Protein AF-A0A959UMX2-F1 (afdb_monomer)

Secondary structure (DSSP, 8-state):
--SSSHHHHHHHHTTS-----HHHHHHHHHHHHHHHHHHHTS-TTS-HHHHHHHHHHHHHHHHHH-HHHHHHHHHSS---S-HHHHHHHHHHHHHHHH-HHHHHHHHHHHHHHHHHHTT-

pLDDT: mean 84.11, std 17.06, range [47.19, 98.0]

Sequence (120 aa):
MCTRSVMVFMLLLAILGTKAQEPQDRGMLALRSDICRCMEALDPEASDAVYERGFRTCLGEGVLRHPGEVRTLLKDSPEVGTSGYRLGISIGTLMRSSCPAYQRALARIRTSLERSEGAD

Nearest PDB structures (foldseek):
  7vw1-assembly1_B  TM=4.987E-01  e=1.267E+00  Escherichia coli
  2hxi-assembly1_B  TM=5.051E-01  e=1.416E+00  Streptomyces coelicolor A3(2)

Solvent-accessible surface area (backbone atoms only — not comparable to full-atom values): 7014 Å² total; per-residue (Å²): 144,89,73,75,74,65,61,59,60,60,59,59,61,66,71,76,65,79,74,82,63,61,70,62,58,52,46,46,50,48,41,51,50,53,28,35,54,44,43,62,69,55,62,89,82,51,54,66,73,57,39,50,50,49,53,52,45,32,53,51,53,31,48,69,74,31,59,67,47,49,52,48,48,52,69,76,37,73,96,54,86,52,72,68,57,32,42,52,51,44,51,53,52,57,39,60,80,75,24,72,43,45,48,53,51,53,51,53,53,50,57,50,49,57,57,61,68,70,71,117

Radius of gyration: 22.13 Å; Cα contacts (8 Å, |Δi|>4): 63; chains: 1; bounding box: 44×33×75 Å

Foldseek 3Di:
DPDPVVVVVVVVVVVPPPPPPPPLVVLLVVLLVQLLVQLVPQDPPDDLVSLVVSNVCSNVVSCVVRVVNLVVQQVPFPPDDDSVVSSCVSVLVSNVVPHPSNVVSVVSNVVVVVVVVVPD

Mean predicted aligned error: 9.88 Å

Structure (mmCIF, N/CA/C/O backbone):
data_AF-A0A959UMX2-F1
#
_entry.id   AF-A0A959UMX2-F1
#
loop_
_atom_site.group_PDB
_atom_site.id
_atom_site.type_symbol
_atom_site.label_atom_id
_atom_site.label_alt_id
_atom_site.label_comp_id
_atom_site.label_asym_id
_atom_site.label_entity_id
_atom_site.label_seq_id
_atom_site.pdbx_PDB_ins_code
_atom_site.Cartn_x
_atom_site.Cartn_y
_atom_site.Cartn_z
_atom_site.occupancy
_atom_site.B_iso_or_equiv
_atom_site.auth_seq_id
_atom_site.auth_comp_id
_atom_site.auth_asym_id
_atom_site.auth_atom_id
_atom_site.pdbx_PDB_model_num
ATOM 1 N N . MET A 1 1 ? -22.792 -16.035 59.793 1.00 49.62 1 MET A N 1
ATOM 2 C CA . MET A 1 1 ? -23.342 -16.367 58.459 1.00 49.62 1 MET A CA 1
ATOM 3 C C . MET A 1 1 ? -23.375 -15.095 57.612 1.00 49.62 1 MET A C 1
ATOM 5 O O . MET A 1 1 ? -24.383 -14.416 57.633 1.00 49.62 1 MET A O 1
ATOM 9 N N . CYS A 1 2 ? -22.278 -14.693 56.956 1.00 51.97 2 CYS A N 1
ATOM 10 C CA . CYS A 1 2 ? -22.274 -13.449 56.157 1.00 51.97 2 CYS A CA 1
ATOM 11 C C . CYS A 1 2 ? -21.158 -13.413 55.095 1.00 51.97 2 CYS A C 1
ATOM 13 O O . CYS A 1 2 ? -20.457 -12.425 54.941 1.00 51.97 2 CYS A O 1
ATOM 15 N N . THR A 1 3 ? -20.940 -14.517 54.381 1.00 48.72 3 THR A N 1
ATOM 16 C CA . THR A 1 3 ? -19.909 -14.585 53.320 1.00 48.72 3 THR A CA 1
ATOM 17 C C . THR A 1 3 ? -20.416 -15.183 52.010 1.00 48.72 3 THR A C 1
ATOM 19 O O . THR A 1 3 ? -19.702 -15.168 51.016 1.00 48.72 3 THR A O 1
ATOM 22 N N . ARG A 1 4 ? -21.669 -15.660 51.958 1.00 50.38 4 ARG A N 1
ATOM 23 C CA . ARG A 1 4 ? -22.231 -16.295 50.753 1.00 50.38 4 ARG A CA 1
ATOM 24 C C . ARG A 1 4 ? -22.875 -15.321 49.756 1.00 50.38 4 ARG A C 1
ATOM 26 O O . ARG A 1 4 ? -22.900 -15.637 48.574 1.00 50.38 4 ARG A O 1
ATOM 33 N N . SER A 1 5 ? -23.325 -14.134 50.179 1.00 47.19 5 SER A N 1
ATOM 34 C CA . SER A 1 5 ? -24.008 -13.189 49.270 1.00 47.19 5 SER A CA 1
ATOM 35 C C . SER A 1 5 ? -23.078 -12.373 48.369 1.00 47.19 5 SER A C 1
ATOM 37 O O . SER A 1 5 ? -23.510 -11.933 47.309 1.00 47.19 5 SER A O 1
ATOM 39 N N . VAL A 1 6 ? -21.805 -12.186 48.733 1.00 53.75 6 VAL A N 1
ATOM 40 C CA . VAL A 1 6 ? -20.883 -11.337 47.948 1.00 53.75 6 VAL A CA 1
ATOM 41 C C . VAL A 1 6 ? -20.377 -12.054 46.687 1.00 53.75 6 VAL A C 1
ATOM 43 O O . VAL A 1 6 ? -20.127 -11.422 45.664 1.00 53.75 6 VAL A O 1
ATOM 46 N N . MET A 1 7 ? -20.297 -13.388 46.712 1.00 52.34 7 MET A N 1
ATOM 47 C CA . MET A 1 7 ? -19.727 -14.171 45.609 1.00 52.34 7 MET A CA 1
ATOM 48 C C . MET A 1 7 ? -20.656 -14.266 44.384 1.00 52.34 7 MET A C 1
ATOM 50 O O . MET A 1 7 ? -20.179 -14.408 43.262 1.00 52.34 7 MET A O 1
ATOM 54 N N . VAL A 1 8 ? -21.973 -14.122 44.573 1.00 53.16 8 VAL A N 1
ATOM 55 C CA . VAL A 1 8 ? -22.957 -14.178 43.474 1.00 53.16 8 VAL A CA 1
ATOM 56 C C . VAL A 1 8 ? -22.955 -12.888 42.645 1.00 53.16 8 VAL A C 1
ATOM 58 O O . VAL A 1 8 ? -23.109 -12.937 41.428 1.00 53.16 8 VAL A O 1
ATOM 61 N N . PHE A 1 9 ? -22.704 -11.734 43.272 1.00 51.56 9 PHE A N 1
ATOM 62 C CA . PHE A 1 9 ? -22.686 -10.445 42.571 1.00 51.56 9 PHE A CA 1
ATOM 63 C C . PHE A 1 9 ? -21.448 -10.272 41.671 1.00 51.56 9 PHE A C 1
ATOM 65 O O . PHE A 1 9 ? -21.539 -9.679 40.599 1.00 51.56 9 PHE A O 1
ATOM 72 N N . MET A 1 10 ? -20.308 -10.854 42.061 1.00 52.78 10 MET A N 1
ATOM 73 C CA . MET A 1 10 ? -19.081 -10.872 41.248 1.00 52.78 10 MET A CA 1
ATOM 74 C C . MET A 1 10 ? -19.198 -11.767 40.004 1.00 52.78 10 MET A C 1
ATOM 76 O O . MET A 1 10 ? -18.606 -11.454 38.974 1.00 52.78 10 MET A O 1
ATOM 80 N N . LEU A 1 11 ? -19.994 -12.842 40.053 1.00 52.09 11 LEU A N 1
ATOM 81 C CA . LEU A 1 11 ? -20.192 -13.721 38.893 1.00 52.09 11 LEU A CA 1
ATOM 82 C C . LEU A 1 11 ? -21.104 -13.099 37.820 1.00 52.09 11 LEU A C 1
ATOM 84 O O . LEU A 1 11 ? -20.926 -13.368 36.636 1.00 52.09 11 LEU A O 1
ATOM 88 N N . LEU A 1 12 ? -22.045 -12.234 38.212 1.00 50.91 12 LEU A N 1
ATOM 89 C CA . LEU A 1 12 ? -22.954 -11.550 37.282 1.00 50.91 12 LEU A CA 1
ATOM 90 C C . LEU A 1 12 ? -22.273 -10.417 36.493 1.00 50.91 12 LEU A C 1
ATOM 92 O O . LEU A 1 12 ? -22.635 -10.173 35.344 1.00 50.91 12 LEU A O 1
ATOM 96 N N . LEU A 1 13 ? -21.249 -9.768 37.057 1.00 52.81 13 LEU A N 1
ATOM 97 C CA . LEU A 1 13 ? -20.483 -8.710 36.377 1.00 52.81 13 LEU A CA 1
ATOM 98 C C . LEU A 1 13 ? -19.537 -9.238 35.285 1.00 52.81 13 LEU A C 1
ATOM 100 O O . LEU A 1 13 ? -19.187 -8.489 34.376 1.00 52.81 13 LEU A O 1
ATOM 104 N N . ALA A 1 14 ? -19.166 -10.522 35.321 1.00 52.75 14 ALA A N 1
ATOM 105 C CA . ALA A 1 14 ? -18.305 -11.133 34.306 1.00 52.75 14 ALA A CA 1
ATOM 106 C C . ALA A 1 14 ? -19.036 -11.442 32.982 1.00 52.75 14 ALA A C 1
ATOM 108 O O . ALA A 1 14 ? -18.392 -11.581 31.946 1.00 52.75 14 ALA A O 1
ATOM 109 N N . ILE A 1 15 ? -20.372 -11.528 32.990 1.00 55.28 15 ILE A N 1
ATOM 110 C CA . ILE A 1 15 ? -21.161 -11.962 31.821 1.00 55.28 15 ILE A CA 1
ATOM 111 C C . ILE A 1 15 ? -21.558 -10.775 30.918 1.00 55.28 15 ILE A C 1
ATOM 113 O O . ILE A 1 15 ? -21.841 -10.953 29.739 1.00 55.28 15 ILE A O 1
ATOM 117 N N . LEU A 1 16 ? -21.521 -9.540 31.430 1.00 54.12 16 LEU A N 1
ATOM 118 C CA . LEU A 1 16 ? -21.905 -8.324 30.689 1.00 54.12 16 LEU A CA 1
ATOM 119 C C . LEU A 1 16 ? -20.734 -7.633 29.957 1.00 54.12 16 LEU A C 1
ATOM 121 O O . LEU A 1 16 ? -20.932 -6.598 29.321 1.00 54.12 16 LEU A O 1
ATOM 125 N N . GLY A 1 17 ? -19.518 -8.183 30.045 1.00 50.34 17 GLY A N 1
ATOM 126 C CA . GLY A 1 17 ? -18.294 -7.560 29.524 1.00 50.34 17 GLY A CA 1
ATOM 127 C C . GLY A 1 17 ? -17.944 -7.862 28.063 1.00 50.34 17 GLY A C 1
ATOM 128 O O . GLY A 1 17 ? -17.099 -7.173 27.495 1.00 50.34 17 GLY A O 1
ATOM 129 N N . THR A 1 18 ? -18.570 -8.846 27.415 1.00 50.41 18 THR A N 1
ATOM 130 C CA . THR A 1 18 ? -18.265 -9.215 26.022 1.00 50.41 18 THR A CA 1
ATOM 131 C C . THR A 1 18 ? -18.966 -8.273 25.043 1.00 50.41 18 THR A C 1
ATOM 133 O O . THR A 1 1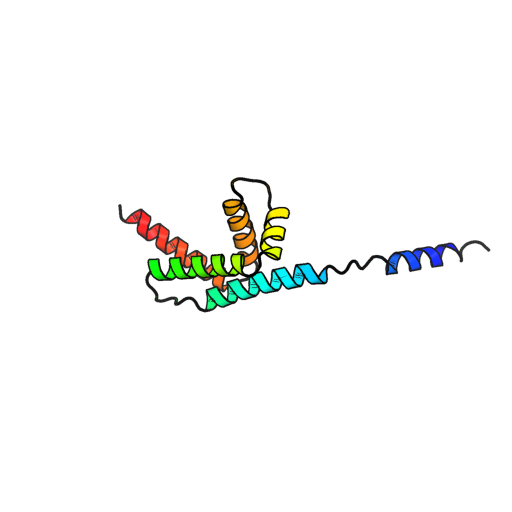8 ? -19.954 -8.605 24.392 1.00 50.41 18 THR A O 1
ATOM 136 N N . LYS A 1 19 ? -18.452 -7.047 24.925 1.00 49.03 19 LYS A N 1
ATOM 137 C CA . LYS A 1 19 ? -18.764 -6.183 23.783 1.00 49.03 19 LYS A CA 1
ATOM 138 C C . LYS A 1 19 ? -18.178 -6.840 22.534 1.00 49.03 19 LYS A C 1
ATOM 140 O O . LYS A 1 19 ? -16.965 -6.907 22.378 1.00 49.03 19 LYS A O 1
ATOM 145 N N . ALA A 1 20 ? -19.045 -7.352 21.667 1.00 51.38 20 ALA A N 1
ATOM 146 C CA . ALA A 1 20 ? -18.682 -7.920 20.376 1.00 51.38 20 ALA A CA 1
ATOM 147 C C . ALA A 1 20 ? -17.904 -6.895 19.519 1.00 51.38 20 ALA A C 1
ATOM 149 O O . ALA A 1 20 ? -18.501 -6.015 18.904 1.00 51.38 20 ALA A O 1
ATOM 150 N N . GLN A 1 21 ? -16.572 -7.005 19.483 1.00 57.91 21 GLN A N 1
ATOM 151 C CA . GLN A 1 21 ? -15.680 -6.257 18.576 1.00 57.91 21 GLN A CA 1
ATOM 152 C C . GLN A 1 21 ? -15.638 -6.854 17.152 1.00 57.91 21 GLN A C 1
ATOM 154 O O . GLN A 1 21 ? -14.981 -6.319 16.263 1.00 57.91 21 GLN A O 1
ATOM 159 N N . GLU A 1 22 ? -16.385 -7.933 16.898 1.00 58.53 22 GLU A N 1
ATOM 160 C CA . GLU A 1 22 ? -16.334 -8.703 15.648 1.00 58.53 22 GLU A CA 1
ATOM 161 C C . GLU A 1 22 ? -16.567 -7.934 14.331 1.00 58.53 22 GLU A C 1
ATOM 163 O O . GLU A 1 22 ? -15.921 -8.294 13.344 1.00 58.53 22 GLU A O 1
ATOM 168 N N . PRO A 1 23 ? -17.449 -6.916 14.229 1.00 62.56 23 PRO A N 1
ATOM 169 C CA . PRO A 1 23 ? -17.719 -6.296 12.929 1.00 62.56 23 PRO A CA 1
ATOM 170 C C . PRO A 1 23 ? -16.529 -5.493 12.388 1.00 62.56 23 PRO A C 1
ATOM 172 O O . PRO A 1 23 ? -16.255 -5.522 11.189 1.00 62.56 23 PRO A O 1
ATOM 175 N N . GLN A 1 24 ? -15.812 -4.789 13.269 1.00 67.44 24 GLN A N 1
ATOM 176 C CA . GLN A 1 24 ? -14.727 -3.878 12.896 1.00 67.44 24 GLN A CA 1
ATOM 177 C C . GLN A 1 24 ? -13.473 -4.645 12.462 1.00 67.44 24 GLN A C 1
ATOM 179 O O . GLN A 1 24 ? -12.867 -4.312 11.442 1.00 67.44 24 GLN A O 1
ATOM 184 N N . ASP A 1 25 ? -13.134 -5.717 13.180 1.00 75.75 25 ASP A N 1
ATOM 185 C CA . ASP A 1 25 ? -11.974 -6.553 12.860 1.00 75.75 25 ASP A CA 1
ATOM 186 C C . ASP A 1 25 ? -12.162 -7.312 11.541 1.00 75.75 25 ASP A C 1
ATOM 188 O O . ASP A 1 25 ?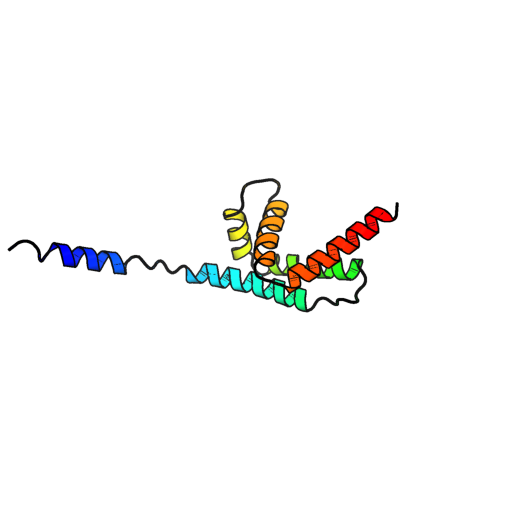 -11.228 -7.424 10.742 1.00 75.75 25 ASP A O 1
ATOM 192 N N . ARG A 1 26 ? -13.387 -7.782 11.259 1.00 81.19 26 ARG A N 1
ATOM 193 C CA . ARG A 1 26 ? -13.714 -8.429 9.978 1.00 81.19 26 ARG A CA 1
ATOM 194 C C . ARG A 1 26 ? -13.644 -7.455 8.803 1.00 81.19 26 ARG A C 1
ATOM 196 O O . ARG A 1 26 ? -13.110 -7.823 7.758 1.00 81.19 26 ARG A O 1
ATOM 203 N N . GLY A 1 27 ? -14.136 -6.226 8.971 1.00 84.38 27 GLY A N 1
ATOM 204 C CA . GLY A 1 27 ? -14.030 -5.181 7.949 1.00 84.38 27 GLY A CA 1
ATOM 205 C C . GLY A 1 27 ? -12.573 -4.850 7.625 1.00 84.38 27 GLY A C 1
ATOM 206 O O . GLY A 1 27 ? -12.151 -4.903 6.470 1.00 84.38 27 GLY A O 1
ATOM 207 N N . MET A 1 28 ? -11.755 -4.622 8.658 1.00 90.06 28 MET A N 1
ATOM 208 C CA . MET A 1 28 ? -10.330 -4.323 8.484 1.00 90.06 28 MET A CA 1
ATOM 209 C C . MET A 1 28 ? -9.569 -5.472 7.806 1.00 90.06 28 MET A C 1
ATOM 211 O O . MET A 1 28 ? -8.698 -5.244 6.961 1.00 90.06 28 MET A O 1
ATOM 215 N N . LEU A 1 29 ? -9.920 -6.717 8.145 1.00 91.19 29 LEU A N 1
ATOM 216 C CA . LEU A 1 29 ? -9.389 -7.908 7.490 1.00 91.19 29 LEU A CA 1
ATOM 217 C C . LEU A 1 29 ? -9.726 -7.933 5.992 1.00 91.19 29 LEU A C 1
ATOM 219 O O . LEU A 1 29 ? -8.850 -8.272 5.194 1.00 91.19 29 LEU A O 1
ATOM 223 N N . ALA A 1 30 ? -10.954 -7.567 5.615 1.00 92.31 30 ALA A N 1
ATOM 224 C CA . ALA A 1 30 ? -11.397 -7.529 4.224 1.00 92.31 30 ALA A CA 1
ATOM 225 C C . ALA A 1 30 ? -10.657 -6.452 3.415 1.00 92.31 30 ALA A C 1
ATOM 227 O O . ALA A 1 30 ? -10.076 -6.781 2.380 1.00 92.31 30 ALA A O 1
ATOM 228 N N . LEU A 1 31 ? -10.574 -5.216 3.928 1.00 94.25 31 LEU A N 1
ATOM 229 C CA . LEU A 1 31 ? -9.785 -4.132 3.322 1.00 94.25 31 LEU A CA 1
ATOM 230 C C . LEU A 1 31 ? -8.344 -4.580 3.060 1.00 94.25 31 LEU A C 1
ATOM 232 O O . LEU A 1 31 ? -7.832 -4.476 1.943 1.00 94.25 31 LEU A O 1
ATOM 236 N N . ARG A 1 32 ? -7.693 -5.129 4.090 1.00 94.81 32 ARG A N 1
ATOM 237 C CA . ARG A 1 32 ? -6.325 -5.635 3.981 1.00 94.81 32 ARG A CA 1
ATOM 238 C C . ARG A 1 32 ? -6.209 -6.735 2.929 1.00 94.81 32 ARG A C 1
ATOM 240 O O . ARG A 1 32 ? -5.289 -6.703 2.113 1.00 94.81 32 ARG A O 1
ATOM 247 N N . SER A 1 33 ? -7.086 -7.736 2.994 1.00 95.44 33 SER A N 1
ATOM 248 C CA . SER A 1 33 ? -7.028 -8.907 2.117 1.00 95.44 33 SER A CA 1
ATOM 249 C C . SER A 1 33 ? -7.185 -8.507 0.656 1.00 95.44 33 SER A C 1
ATOM 251 O O . SER A 1 33 ? -6.427 -8.980 -0.188 1.00 95.44 33 SER A O 1
ATOM 253 N N . ASP A 1 34 ? -8.101 -7.589 0.368 1.00 96.38 34 ASP A N 1
ATOM 254 C CA . ASP A 1 34 ? -8.360 -7.116 -0.984 1.00 96.38 34 ASP A CA 1
ATOM 255 C C . ASP A 1 34 ? -7.191 -6.327 -1.568 1.00 96.38 34 ASP A C 1
ATOM 257 O O . ASP A 1 34 ? -6.806 -6.573 -2.714 1.00 96.38 34 ASP A O 1
ATOM 261 N N . ILE A 1 35 ? -6.595 -5.416 -0.789 1.00 96.88 35 ILE A N 1
ATOM 262 C CA . ILE A 1 35 ? -5.396 -4.701 -1.236 1.00 96.88 35 ILE A CA 1
ATOM 263 C C . ILE A 1 35 ? -4.260 -5.703 -1.449 1.00 96.88 35 ILE A C 1
ATOM 265 O O . ILE A 1 35 ? -3.598 -5.655 -2.482 1.00 96.88 35 IL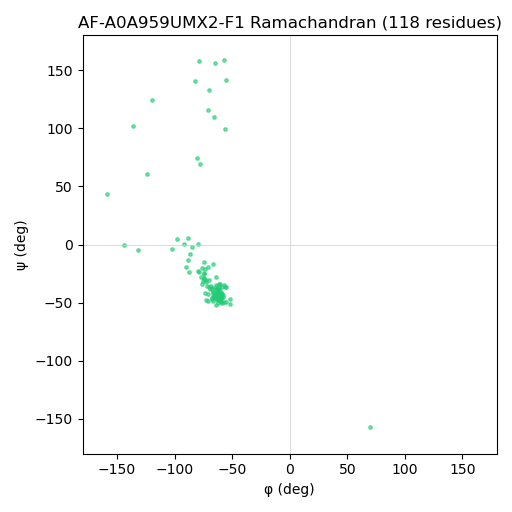E A O 1
ATOM 269 N N . CYS A 1 36 ? -4.039 -6.630 -0.512 1.00 97.56 36 CYS A N 1
ATOM 270 C CA . CYS A 1 36 ? -2.928 -7.574 -0.613 1.00 97.56 36 CYS A CA 1
ATOM 271 C C . CYS A 1 36 ? -3.054 -8.481 -1.842 1.00 97.56 36 CYS A C 1
ATOM 273 O O . CYS A 1 36 ? -2.101 -8.598 -2.608 1.00 97.56 36 CYS A O 1
ATOM 275 N N . ARG A 1 37 ? -4.250 -9.027 -2.090 1.00 97.62 37 ARG A N 1
ATOM 276 C CA . ARG A 1 37 ? -4.539 -9.851 -3.270 1.00 97.62 37 ARG A CA 1
ATOM 277 C C . ARG A 1 37 ? -4.340 -9.073 -4.572 1.00 97.62 37 ARG A C 1
ATOM 279 O O . ARG A 1 37 ? -3.823 -9.618 -5.538 1.00 97.62 37 ARG A O 1
ATOM 286 N N . CYS A 1 38 ? -4.720 -7.794 -4.601 1.00 98.00 38 CYS A N 1
ATOM 287 C CA . CYS A 1 38 ? -4.455 -6.940 -5.759 1.00 98.00 38 CYS A CA 1
ATOM 288 C C . CYS A 1 38 ? -2.948 -6.760 -5.995 1.00 98.00 38 CYS A C 1
ATOM 290 O O . CYS A 1 38 ? -2.485 -6.891 -7.123 1.00 98.00 38 CYS A O 1
ATOM 292 N N . MET A 1 39 ? -2.172 -6.528 -4.930 1.00 97.69 39 MET A N 1
ATOM 293 C CA . MET A 1 39 ? -0.714 -6.388 -5.020 1.00 97.69 39 MET A CA 1
ATOM 294 C C . MET A 1 39 ? -0.026 -7.675 -5.492 1.00 97.69 39 MET A C 1
ATOM 296 O O . MET A 1 39 ? 0.965 -7.605 -6.211 1.00 97.69 39 MET A O 1
ATOM 300 N N . GLU A 1 40 ? -0.540 -8.844 -5.105 1.00 97.62 40 GLU A N 1
ATOM 301 C CA . GLU A 1 40 ? -0.049 -10.147 -5.580 1.00 97.62 40 GLU A CA 1
ATOM 302 C C . GLU A 1 40 ? -0.254 -10.350 -7.083 1.00 97.62 40 GLU A C 1
ATOM 304 O O . GLU A 1 40 ? 0.532 -11.054 -7.709 1.00 97.62 40 GLU A O 1
ATOM 309 N N . ALA A 1 41 ? -1.275 -9.716 -7.659 1.00 97.69 41 ALA A N 1
ATOM 310 C CA . ALA A 1 41 ? -1.581 -9.789 -9.083 1.00 97.69 41 ALA A CA 1
ATOM 311 C C . ALA A 1 41 ? -0.788 -8.781 -9.936 1.00 97.69 41 ALA A C 1
ATOM 313 O O . ALA A 1 41 ? -0.959 -8.755 -11.155 1.00 97.69 41 ALA A O 1
ATOM 314 N N . LEU A 1 42 ? 0.052 -7.934 -9.328 1.00 97.62 42 LEU A N 1
ATOM 315 C CA . LEU A 1 42 ? 0.888 -7.004 -10.084 1.00 97.62 42 LEU A CA 1
ATOM 316 C C . LEU A 1 42 ? 1.992 -7.751 -10.834 1.00 97.62 42 LEU A C 1
ATOM 318 O O . LEU A 1 42 ? 2.721 -8.549 -10.249 1.00 97.62 42 LEU A O 1
ATOM 322 N N . ASP A 1 43 ? 2.162 -7.414 -12.110 1.00 97.06 43 ASP A N 1
ATOM 323 C CA . ASP A 1 43 ? 3.202 -7.986 -12.961 1.00 97.06 43 ASP A CA 1
ATOM 324 C C . ASP A 1 43 ? 4.606 -7.474 -12.557 1.00 97.06 43 ASP A C 1
ATOM 326 O O . ASP A 1 43 ? 4.883 -6.270 -12.673 1.00 97.06 43 ASP A O 1
ATOM 330 N N . PRO A 1 44 ? 5.514 -8.349 -12.077 1.00 94.00 44 PRO A N 1
ATOM 331 C CA . PRO A 1 44 ? 6.871 -7.966 -11.696 1.00 94.00 44 PRO A CA 1
ATOM 332 C C . PRO A 1 44 ? 7.742 -7.516 -12.882 1.00 94.00 44 PRO A C 1
ATOM 334 O O . PRO A 1 44 ? 8.721 -6.811 -12.657 1.00 94.00 44 PRO A O 1
ATOM 337 N N . GLU A 1 45 ? 7.359 -7.818 -14.122 1.00 95.75 45 GLU A N 1
ATOM 338 C CA . GLU A 1 45 ? 8.134 -7.488 -15.327 1.00 95.75 45 GLU A CA 1
ATOM 339 C C . GLU A 1 45 ? 7.588 -6.265 -16.084 1.00 95.75 45 GLU A C 1
ATOM 341 O O . GLU A 1 45 ? 8.187 -5.804 -17.056 1.00 95.75 45 GLU A O 1
ATOM 346 N N . ALA A 1 46 ? 6.466 -5.693 -15.631 1.00 96.25 46 ALA A N 1
ATOM 347 C CA . ALA A 1 46 ? 5.891 -4.486 -16.224 1.00 96.25 46 ALA A CA 1
ATOM 348 C C . ALA A 1 46 ? 6.884 -3.307 -16.222 1.00 96.25 46 ALA A C 1
ATOM 350 O O . ALA A 1 46 ? 7.798 -3.259 -15.407 1.00 96.25 46 ALA A O 1
ATOM 351 N N . SER A 1 47 ? 6.694 -2.295 -17.072 1.00 96.25 47 SER A N 1
ATOM 352 C CA . SER A 1 47 ? 7.496 -1.066 -16.958 1.00 96.25 47 SER A CA 1
ATOM 353 C C . SER A 1 47 ? 7.205 -0.328 -15.645 1.00 96.25 47 SER A C 1
ATOM 355 O O . SER A 1 47 ? 6.115 -0.459 -15.084 1.00 96.25 47 SER A O 1
ATOM 357 N N . ASP A 1 48 ? 8.150 0.489 -15.174 1.00 94.81 48 ASP A N 1
ATOM 358 C CA . ASP A 1 48 ? 8.018 1.244 -13.919 1.00 94.81 48 ASP A CA 1
ATOM 359 C C . ASP A 1 48 ? 6.708 2.047 -13.850 1.00 94.81 48 ASP A C 1
ATOM 361 O O . ASP A 1 48 ? 5.956 1.937 -12.884 1.00 94.81 48 ASP A O 1
ATOM 365 N N . ALA A 1 49 ? 6.367 2.768 -14.924 1.00 94.56 49 ALA A N 1
ATOM 366 C CA . ALA A 1 49 ? 5.139 3.559 -15.002 1.00 94.56 49 ALA A CA 1
ATOM 367 C C . ALA A 1 49 ? 3.858 2.702 -14.944 1.00 94.56 49 ALA A C 1
ATOM 369 O O . ALA A 1 49 ? 2.847 3.116 -14.368 1.00 94.56 49 ALA A O 1
ATOM 370 N N . VAL A 1 50 ? 3.874 1.510 -15.553 1.00 96.94 50 VAL A N 1
ATOM 371 C CA . VAL A 1 50 ? 2.739 0.574 -15.505 1.00 96.94 50 VAL A CA 1
ATOM 372 C C . VAL A 1 50 ? 2.619 -0.026 -14.108 1.00 96.94 50 VAL A C 1
ATOM 374 O O . VAL A 1 50 ? 1.515 -0.091 -13.564 1.00 96.94 50 VAL A O 1
ATOM 377 N N . TYR A 1 51 ? 3.743 -0.400 -13.501 1.00 97.25 51 TYR A N 1
ATOM 378 C CA . TYR A 1 51 ? 3.768 -0.962 -12.159 1.00 97.25 51 TYR A CA 1
ATOM 379 C C . TYR A 1 51 ? 3.324 0.049 -11.099 1.00 97.25 51 TYR A C 1
ATOM 381 O O . TYR A 1 51 ? 2.481 -0.273 -10.264 1.00 97.25 51 TYR A O 1
ATOM 389 N N . GLU A 1 52 ? 3.813 1.290 -11.163 1.00 96.50 52 GLU A N 1
ATOM 390 C CA . GLU A 1 52 ? 3.396 2.375 -10.271 1.00 96.50 52 GLU A CA 1
ATOM 391 C C . GLU A 1 52 ? 1.897 2.646 -10.391 1.00 96.50 52 GLU A C 1
ATOM 393 O O . GLU A 1 52 ? 1.186 2.730 -9.385 1.00 96.50 52 GLU A O 1
ATOM 398 N N . ARG A 1 53 ? 1.377 2.712 -11.622 1.00 96.94 53 ARG A N 1
ATOM 399 C CA . ARG A 1 53 ? -0.061 2.858 -11.855 1.00 96.94 53 ARG A CA 1
ATOM 400 C C . ARG A 1 53 ? -0.845 1.702 -11.243 1.00 96.94 53 ARG A C 1
ATOM 402 O O . ARG A 1 53 ? -1.854 1.951 -10.584 1.00 96.94 53 ARG A O 1
ATOM 409 N N . GLY A 1 54 ? -0.397 0.463 -11.440 1.00 97.69 54 GLY A N 1
ATOM 410 C CA . GLY A 1 54 ? -1.022 -0.723 -10.854 1.00 97.69 54 GLY A CA 1
ATOM 411 C C . GLY A 1 54 ? -1.036 -0.661 -9.327 1.00 97.69 54 GLY A C 1
ATOM 412 O O . GLY A 1 54 ? -2.089 -0.808 -8.710 1.00 97.69 54 GLY A O 1
ATOM 413 N N . PHE A 1 55 ? 0.101 -0.326 -8.717 1.00 97.00 55 PHE A N 1
ATOM 414 C CA . PHE A 1 55 ? 0.233 -0.144 -7.273 1.00 97.00 55 PHE A CA 1
ATOM 415 C C . PHE A 1 55 ? -0.740 0.914 -6.730 1.00 97.00 55 PHE A C 1
ATOM 417 O O . PHE A 1 55 ? -1.493 0.652 -5.787 1.00 97.00 55 PHE A O 1
ATOM 424 N N . ARG A 1 56 ? -0.787 2.100 -7.355 1.00 96.31 56 ARG A N 1
ATOM 425 C CA . ARG A 1 56 ? -1.715 3.180 -6.976 1.00 96.31 56 ARG A CA 1
ATOM 426 C C . ARG A 1 56 ? -3.174 2.764 -7.158 1.00 96.31 56 ARG A C 1
ATOM 428 O O . ARG A 1 56 ? -3.998 3.086 -6.305 1.00 96.31 56 ARG A O 1
ATOM 435 N N . THR A 1 57 ? -3.480 2.016 -8.217 1.00 97.69 57 THR A N 1
ATOM 436 C CA . THR A 1 57 ? -4.824 1.482 -8.482 1.00 97.69 57 THR A CA 1
ATOM 437 C C . THR A 1 57 ? -5.247 0.507 -7.389 1.00 97.69 57 THR A C 1
ATOM 439 O O . THR A 1 57 ? -6.331 0.658 -6.839 1.00 97.69 57 THR A O 1
ATOM 442 N N . CYS A 1 58 ? -4.385 -0.432 -6.990 1.00 97.69 58 CYS A N 1
ATOM 443 C CA . CYS A 1 58 ? -4.694 -1.374 -5.915 1.00 97.69 58 CYS A CA 1
ATOM 444 C C . CYS A 1 58 ? -5.019 -0.676 -4.588 1.00 97.69 58 CYS A C 1
ATOM 446 O O . CYS A 1 58 ? -5.970 -1.058 -3.904 1.00 97.69 58 CYS A O 1
ATOM 448 N N . LEU A 1 59 ? -4.257 0.363 -4.231 1.00 96.00 59 LEU A N 1
ATOM 449 C CA . LEU A 1 59 ? -4.538 1.162 -3.036 1.00 96.00 59 LEU A CA 1
ATOM 450 C C . LEU A 1 59 ? -5.840 1.955 -3.172 1.00 96.00 59 LEU A C 1
ATOM 452 O O . LEU A 1 59 ? -6.664 1.932 -2.259 1.00 96.00 59 LEU A O 1
ATOM 456 N N . GLY A 1 60 ? -6.033 2.634 -4.304 1.00 95.44 60 GLY A N 1
ATOM 457 C CA . GLY A 1 60 ? -7.223 3.439 -4.570 1.00 95.44 60 GLY A CA 1
ATOM 458 C C . GLY A 1 60 ? -8.503 2.609 -4.537 1.00 95.44 60 GLY A C 1
ATOM 459 O O . GLY A 1 60 ? -9.434 2.941 -3.811 1.00 95.44 60 GLY A O 1
ATOM 460 N N . GLU A 1 61 ? -8.524 1.481 -5.242 1.00 95.94 61 GLU A N 1
ATOM 461 C CA . GLU A 1 61 ? -9.668 0.568 -5.282 1.00 95.94 61 GLU A CA 1
ATOM 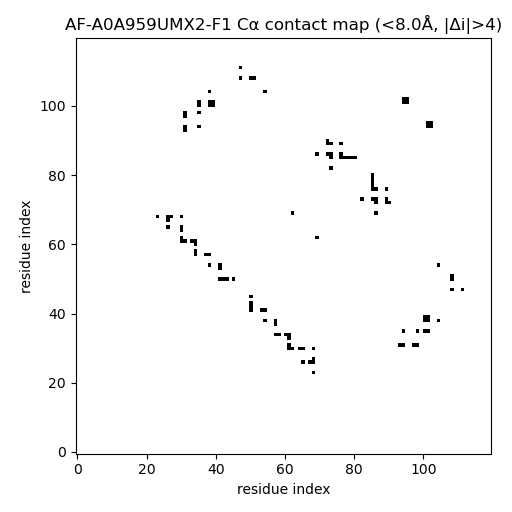462 C C . GLU A 1 61 ? -9.985 -0.033 -3.910 1.00 95.94 61 GLU A C 1
ATOM 464 O O . GLU A 1 61 ? -11.153 -0.165 -3.548 1.00 95.94 61 GLU A O 1
ATOM 469 N N . GLY A 1 62 ? -8.963 -0.368 -3.115 1.00 94.50 62 GLY A N 1
ATOM 470 C CA . GLY A 1 62 ? -9.165 -0.819 -1.737 1.00 94.50 62 GLY A 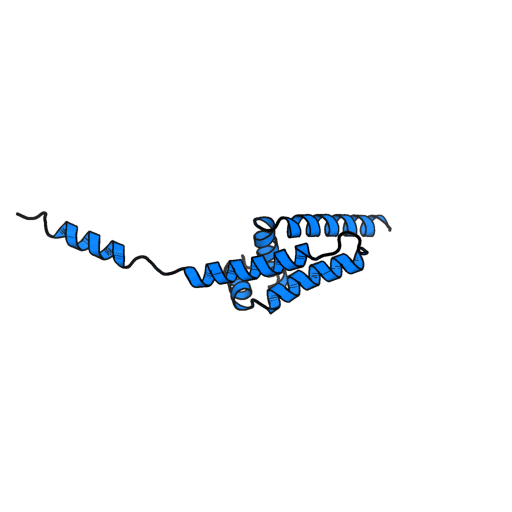CA 1
ATOM 471 C C . GLY A 1 62 ? -9.828 0.253 -0.869 1.00 94.50 62 GLY A C 1
ATOM 472 O O . GLY A 1 62 ? -10.790 -0.031 -0.160 1.00 94.50 62 GLY A O 1
ATOM 473 N N . VAL A 1 63 ? -9.369 1.504 -0.971 1.00 94.06 63 VAL A N 1
ATOM 474 C CA . VAL A 1 63 ? -9.964 2.643 -0.252 1.00 94.06 63 VAL A CA 1
ATOM 475 C C . VAL A 1 63 ? -11.414 2.884 -0.673 1.00 94.06 63 VAL A C 1
ATOM 477 O O . VAL A 1 63 ? -12.267 3.132 0.178 1.00 94.06 63 VAL A O 1
ATOM 480 N N . LEU A 1 64 ? -11.705 2.800 -1.972 1.00 95.38 64 LEU A N 1
ATOM 481 C CA . LEU A 1 64 ? -13.045 3.037 -2.511 1.00 95.38 64 LEU A CA 1
ATOM 482 C C . LEU A 1 64 ? -14.034 1.925 -2.143 1.00 95.38 64 LEU A C 1
ATOM 484 O O . LEU A 1 64 ? -15.195 2.218 -1.859 1.00 95.38 64 LEU A O 1
ATOM 488 N N . ARG A 1 65 ? -13.586 0.664 -2.110 1.00 96.06 65 ARG A N 1
ATOM 489 C CA . ARG A 1 65 ? -14.437 -0.485 -1.758 1.00 96.06 65 ARG A CA 1
ATOM 490 C C . ARG A 1 65 ? -14.756 -0.589 -0.268 1.00 96.06 65 ARG A C 1
ATOM 492 O O . ARG A 1 65 ? -15.798 -1.139 0.074 1.00 96.06 65 ARG A O 1
ATOM 499 N N . HIS A 1 66 ? -13.907 -0.039 0.602 1.00 95.06 66 HIS A N 1
ATOM 500 C CA . HIS A 1 66 ? -14.016 -0.181 2.063 1.00 95.06 66 HIS A CA 1
ATOM 501 C C . HIS A 1 66 ? -14.083 1.183 2.786 1.00 95.06 66 HIS A C 1
ATOM 503 O O . HIS A 1 66 ? -13.220 1.524 3.604 1.00 95.06 66 HIS A O 1
ATOM 509 N N . PRO A 1 67 ? -15.101 2.023 2.505 1.00 93.31 67 PRO A N 1
ATOM 510 C CA . PRO A 1 67 ? -15.173 3.386 3.037 1.00 93.31 67 PRO A CA 1
ATOM 511 C C . PRO A 1 67 ? -15.462 3.447 4.548 1.00 93.31 67 PRO A C 1
ATOM 513 O O . PRO A 1 67 ? -15.259 4.488 5.179 1.00 93.31 67 PRO A O 1
ATOM 516 N N . GLY A 1 68 ? -15.991 2.378 5.152 1.00 93.06 68 GLY A N 1
ATOM 517 C CA . GLY A 1 68 ? -16.195 2.298 6.603 1.00 93.06 68 GLY A CA 1
ATOM 518 C C . GLY A 1 68 ? -14.863 2.176 7.339 1.00 93.06 68 GLY A C 1
ATOM 519 O O . GLY A 1 68 ? -14.558 2.958 8.237 1.00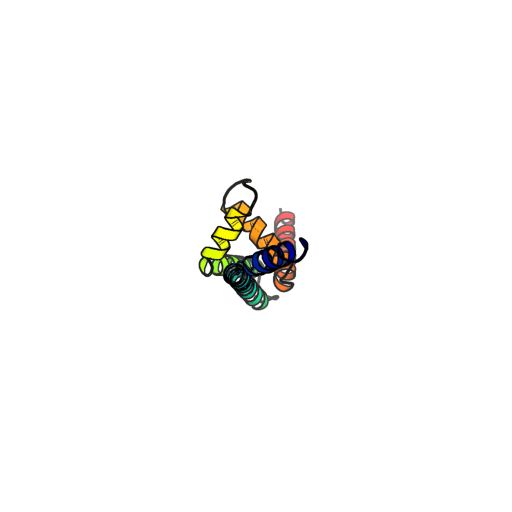 93.06 68 GLY A O 1
ATOM 520 N N . GLU A 1 69 ? -14.037 1.255 6.871 1.00 93.62 69 GLU A N 1
ATOM 521 C CA . GLU A 1 69 ? -12.727 0.907 7.403 1.00 93.62 69 GLU A CA 1
ATOM 522 C C . GLU A 1 69 ? -11.748 2.066 7.226 1.00 93.62 69 GLU A C 1
ATOM 524 O O . GLU A 1 69 ? -11.020 2.408 8.153 1.00 93.62 69 GLU A O 1
ATOM 529 N N . VAL A 1 70 ? -11.790 2.743 6.075 1.00 92.31 70 VAL A N 1
ATOM 530 C CA . VAL A 1 70 ? -11.010 3.965 5.822 1.00 92.31 70 VAL A CA 1
ATOM 531 C C . VAL A 1 70 ? -11.357 5.066 6.823 1.00 92.31 70 VAL A C 1
ATOM 533 O O . VAL A 1 70 ? -10.463 5.718 7.363 1.00 92.31 70 VAL A O 1
ATOM 536 N N . ARG A 1 71 ? -12.649 5.269 7.114 1.00 92.38 71 ARG A N 1
ATOM 537 C CA . ARG A 1 71 ? -13.079 6.248 8.124 1.00 92.38 71 ARG A CA 1
ATOM 538 C C . ARG A 1 71 ? -12.587 5.872 9.516 1.00 92.38 71 ARG A C 1
ATOM 540 O O . ARG A 1 71 ? -12.183 6.761 10.257 1.00 92.38 71 ARG A O 1
ATOM 547 N N . THR A 1 72 ? -12.589 4.589 9.857 1.00 91.19 72 THR A N 1
ATOM 548 C CA . THR A 1 72 ? -12.001 4.088 11.104 1.00 91.19 72 THR A CA 1
ATOM 549 C C . THR A 1 72 ? -10.497 4.361 11.164 1.00 91.19 72 THR A C 1
ATOM 551 O O . THR A 1 72 ? -10.040 4.999 12.105 1.00 91.19 72 THR A O 1
ATOM 554 N N . LEU A 1 73 ? -9.738 4.005 10.121 1.00 90.50 73 LEU A N 1
ATOM 555 C CA . LEU A 1 73 ? -8.295 4.272 10.050 1.00 90.50 73 LEU A CA 1
ATOM 556 C C . LEU A 1 73 ? -7.961 5.757 10.202 1.00 90.50 73 LEU A C 1
ATOM 558 O O . LEU A 1 73 ? -6.924 6.097 10.764 1.00 90.50 73 LEU A O 1
ATOM 562 N N . LEU A 1 74 ? -8.817 6.640 9.686 1.00 90.94 74 LEU A N 1
ATOM 563 C CA . LEU A 1 74 ? -8.663 8.084 9.832 1.00 90.94 74 LEU A CA 1
ATOM 564 C C . LEU A 1 74 ? -9.040 8.592 11.225 1.00 90.94 74 LEU A C 1
ATOM 566 O O . LEU A 1 74 ? -8.448 9.569 11.667 1.00 90.94 74 LEU A O 1
ATOM 570 N N . LYS A 1 75 ? -9.993 7.971 11.922 1.00 89.81 75 LYS A N 1
ATOM 571 C CA . LYS A 1 75 ? -10.315 8.333 13.313 1.00 89.81 75 LYS A CA 1
ATOM 572 C C . LYS A 1 75 ? -9.179 7.977 14.266 1.00 89.81 75 LYS A C 1
ATOM 574 O O . LYS A 1 75 ? -8.873 8.764 15.151 1.00 89.81 75 LYS A O 1
ATOM 579 N N . ASP A 1 76 ? -8.538 6.837 14.034 1.00 86.19 76 ASP A N 1
ATOM 580 C CA . ASP A 1 76 ? -7.488 6.310 14.912 1.00 86.19 76 ASP A CA 1
ATOM 581 C C . ASP A 1 76 ? -6.090 6.869 14.569 1.00 86.19 76 ASP A C 1
ATOM 583 O O . ASP A 1 76 ? -5.119 6.642 15.289 1.00 86.19 76 ASP A O 1
ATOM 587 N N . SER A 1 77 ? -5.968 7.601 13.455 1.00 85.12 77 SER A N 1
ATOM 588 C CA . SER A 1 77 ? -4.710 8.201 13.000 1.00 85.12 77 SER A CA 1
ATOM 589 C C . SER A 1 77 ? -4.428 9.524 13.718 1.00 85.12 77 SER A C 1
ATOM 591 O O . SER A 1 77 ? -5.348 10.337 13.843 1.00 85.12 77 SER A O 1
ATOM 593 N N . PRO A 1 78 ? -3.175 9.828 14.102 1.00 82.62 78 PRO A N 1
ATOM 594 C CA . PRO A 1 78 ? -2.821 11.148 14.619 1.00 82.62 78 PRO A CA 1
ATOM 595 C C . PRO A 1 78 ? -3.203 12.258 13.626 1.00 82.62 78 PRO A C 1
ATOM 597 O O . PRO A 1 78 ? -3.076 12.100 12.408 1.00 82.62 78 PRO A O 1
ATOM 600 N N . GLU A 1 79 ? -3.687 13.392 14.134 1.00 83.06 79 GLU A N 1
ATOM 601 C CA . GLU A 1 79 ? -4.101 14.547 13.325 1.00 83.06 79 GLU A CA 1
ATOM 602 C C . GLU A 1 79 ? -2.896 15.358 12.833 1.00 83.06 79 GLU A C 1
ATOM 604 O O . GLU A 1 79 ? -2.643 16.480 13.260 1.00 83.06 79 GLU A O 1
ATOM 609 N N . VAL A 1 80 ? -2.125 14.765 11.921 1.00 86.12 80 VAL A N 1
ATOM 610 C CA . VAL A 1 80 ? -0.954 15.394 11.301 1.00 86.12 80 VAL A CA 1
ATOM 611 C C . VAL A 1 80 ? -1.126 15.489 9.786 1.00 86.12 80 VAL A C 1
ATOM 613 O O . VAL A 1 80 ? -1.341 14.486 9.111 1.00 86.12 80 VAL A O 1
ATOM 616 N N . GLY A 1 81 ? -1.009 16.696 9.230 1.00 88.56 81 GLY A N 1
ATOM 617 C CA . GLY A 1 81 ? -1.115 16.927 7.785 1.00 88.56 81 GLY A CA 1
ATOM 618 C C . GLY A 1 81 ? -2.530 16.742 7.216 1.00 88.56 81 GLY A C 1
ATOM 619 O O . GLY A 1 81 ? -3.532 16.869 7.917 1.00 88.56 81 GLY A O 1
ATOM 620 N N . THR A 1 82 ? -2.621 16.476 5.909 1.00 92.69 82 THR A N 1
ATOM 621 C CA . THR A 1 82 ? -3.904 16.304 5.205 1.00 92.69 82 THR A CA 1
ATOM 622 C C . THR A 1 82 ? -4.504 14.917 5.453 1.00 92.69 82 THR A C 1
ATOM 624 O O . THR A 1 82 ? -3.786 13.954 5.724 1.00 92.69 82 THR A O 1
ATOM 627 N N . SER A 1 83 ? -5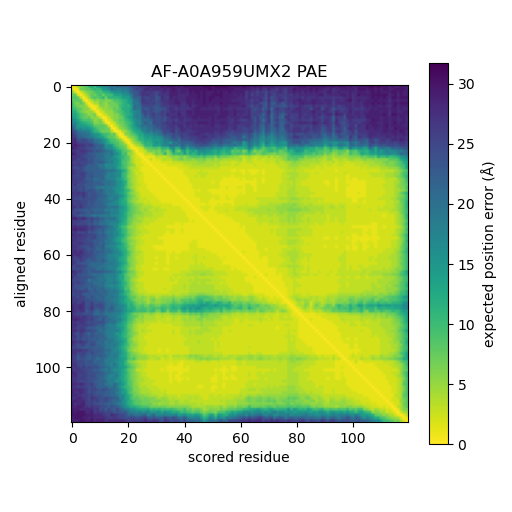.821 14.760 5.285 1.00 88.62 83 SER A N 1
ATOM 628 C CA . SER A 1 83 ? -6.481 13.448 5.407 1.00 88.62 83 SER A CA 1
ATOM 629 C C . SER A 1 83 ? -5.886 12.392 4.473 1.00 88.62 83 SER A C 1
ATOM 631 O O . SER A 1 83 ? -5.756 11.237 4.862 1.00 88.62 83 SER A O 1
ATOM 633 N N . GLY A 1 84 ? -5.475 12.782 3.262 1.00 89.25 84 GLY A N 1
ATOM 634 C CA . GLY A 1 84 ? -4.813 11.875 2.322 1.00 89.25 84 GLY A CA 1
ATOM 635 C C . GLY A 1 84 ? -3.453 11.394 2.831 1.00 89.25 84 GLY A C 1
ATOM 636 O O . GLY A 1 84 ? -3.148 10.207 2.746 1.00 89.25 84 GLY A O 1
ATOM 637 N N . TYR A 1 85 ? -2.667 12.291 3.431 1.00 90.50 85 TYR A N 1
ATOM 638 C CA . TYR A 1 85 ? -1.387 11.939 4.044 1.00 90.50 85 TYR A CA 1
ATOM 639 C C . TYR A 1 85 ? -1.567 10.974 5.224 1.00 90.50 85 TYR A C 1
ATOM 641 O O . TYR A 1 85 ? -0.933 9.918 5.271 1.00 90.50 85 TYR A O 1
ATOM 649 N N . ARG A 1 86 ? -2.502 11.286 6.129 1.00 93.19 86 ARG A N 1
ATOM 650 C CA . ARG A 1 86 ? -2.859 10.431 7.275 1.00 93.19 86 ARG A CA 1
ATOM 651 C C . ARG A 1 86 ? -3.310 9.049 6.826 1.00 93.19 86 ARG A C 1
ATOM 653 O O . ARG A 1 86 ? -2.846 8.044 7.359 1.00 93.19 86 ARG A O 1
ATOM 660 N N . LEU A 1 87 ? -4.166 8.997 5.806 1.00 92.12 87 LEU A N 1
ATOM 661 C CA . LEU A 1 87 ? -4.632 7.744 5.228 1.00 92.12 87 LEU A CA 1
ATOM 662 C C . LEU A 1 87 ? -3.476 6.926 4.647 1.00 92.12 87 LEU A C 1
ATOM 664 O O . LEU A 1 87 ? -3.388 5.727 4.906 1.00 92.12 87 LEU A O 1
ATOM 668 N N . GLY A 1 88 ? -2.571 7.574 3.908 1.00 92.06 88 GLY A N 1
ATOM 669 C CA . GLY A 1 88 ? -1.381 6.936 3.351 1.00 92.06 88 GLY A CA 1
ATOM 670 C C . GLY A 1 88 ? -0.498 6.304 4.429 1.00 92.06 88 GLY A C 1
ATOM 671 O O . GLY A 1 88 ? -0.073 5.158 4.278 1.00 92.06 88 GLY A O 1
ATOM 672 N N . ILE A 1 89 ? -0.282 7.001 5.550 1.00 92.38 89 ILE A N 1
ATOM 673 C CA . ILE A 1 89 ? 0.452 6.452 6.699 1.00 92.38 89 ILE A CA 1
ATOM 674 C C . ILE A 1 89 ? -0.294 5.261 7.300 1.00 92.38 89 ILE A C 1
ATOM 676 O O . ILE A 1 89 ? 0.309 4.200 7.467 1.00 92.38 89 ILE A O 1
ATOM 680 N N . SER A 1 90 ? -1.582 5.411 7.621 1.00 93.31 90 SER A N 1
ATOM 681 C CA . SER A 1 90 ? -2.361 4.363 8.289 1.00 93.31 90 SER A CA 1
ATOM 682 C C . SER A 1 90 ? -2.438 3.089 7.446 1.00 93.31 90 SER A C 1
ATOM 684 O O . SER A 1 90 ? -2.129 2.006 7.944 1.00 93.31 90 SER A O 1
ATOM 686 N N . ILE A 1 91 ? -2.760 3.207 6.153 1.00 93.50 91 ILE A N 1
ATOM 687 C CA . ILE A 1 91 ? -2.777 2.065 5.228 1.00 93.50 91 ILE A CA 1
ATOM 688 C C . ILE A 1 91 ? -1.370 1.498 5.066 1.00 93.50 91 ILE A C 1
ATOM 690 O O . ILE A 1 91 ? -1.181 0.288 5.156 1.00 93.50 91 ILE A O 1
ATOM 694 N N . GLY A 1 92 ? -0.359 2.345 4.877 1.00 93.19 92 GLY A N 1
ATOM 695 C CA . GLY A 1 92 ? 1.018 1.887 4.719 1.00 93.19 92 GLY A CA 1
ATOM 696 C C . GLY A 1 92 ? 1.547 1.132 5.942 1.00 93.19 92 GLY A C 1
ATOM 697 O O . GLY A 1 92 ? 2.344 0.206 5.789 1.00 93.19 92 GLY A O 1
ATOM 698 N N . THR A 1 93 ? 1.124 1.503 7.151 1.00 92.88 93 THR A N 1
ATOM 699 C CA . THR A 1 93 ? 1.447 0.796 8.401 1.00 92.88 93 THR A CA 1
ATOM 700 C C . THR A 1 93 ? 0.690 -0.523 8.499 1.00 92.88 93 THR A C 1
ATOM 702 O O . THR A 1 93 ? 1.313 -1.559 8.737 1.00 92.88 93 THR A O 1
ATOM 705 N N . LEU A 1 94 ? -0.622 -0.506 8.240 1.00 92.44 94 LEU A N 1
ATOM 706 C CA . LEU A 1 94 ? -1.466 -1.701 8.221 1.00 92.44 94 LEU A CA 1
ATOM 707 C C . LEU A 1 94 ? -0.916 -2.756 7.254 1.00 92.44 94 LEU A C 1
ATOM 709 O O . LEU A 1 94 ? -0.735 -3.912 7.625 1.00 92.44 94 LEU A O 1
ATOM 713 N N . MET A 1 95 ? -0.608 -2.357 6.021 1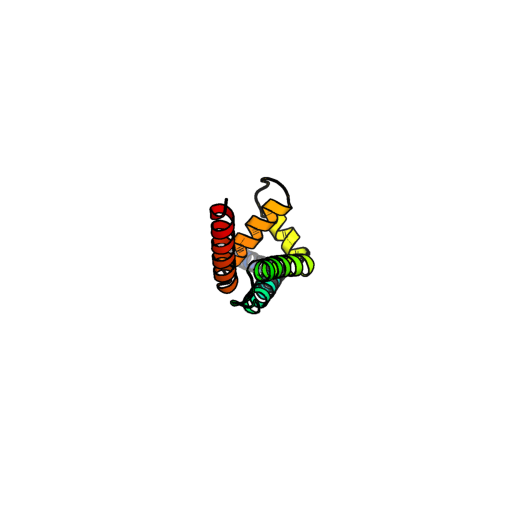.00 95.62 95 MET A N 1
ATOM 714 C CA . MET A 1 95 ? -0.152 -3.275 4.979 1.00 95.62 95 MET A CA 1
ATOM 715 C C . MET A 1 95 ? 1.270 -3.781 5.235 1.00 95.62 95 MET A C 1
ATOM 717 O O . MET A 1 95 ? 1.551 -4.953 4.983 1.00 95.62 95 MET A O 1
ATOM 721 N N . ARG A 1 96 ? 2.167 -2.950 5.789 1.00 94.56 96 ARG A N 1
ATOM 722 C CA . ARG A 1 96 ? 3.539 -3.377 6.115 1.00 94.56 96 ARG A CA 1
ATOM 723 C C . ARG A 1 96 ? 3.576 -4.528 7.109 1.00 94.56 96 ARG A C 1
ATOM 725 O O . ARG A 1 96 ? 4.378 -5.434 6.918 1.00 94.56 96 ARG A O 1
ATOM 732 N N . SER A 1 97 ? 2.727 -4.524 8.132 1.00 89.31 97 SER A N 1
ATOM 733 C CA . SER A 1 97 ? 2.747 -5.572 9.160 1.00 89.31 97 SER A CA 1
ATOM 734 C C . SER A 1 97 ? 2.156 -6.905 8.696 1.00 89.31 97 SER A C 1
ATOM 736 O O . SER A 1 97 ? 2.342 -7.915 9.368 1.00 89.31 97 SER A O 1
ATOM 738 N N . SER A 1 98 ? 1.425 -6.927 7.578 1.00 88.81 98 SER A N 1
ATOM 739 C CA . SER A 1 98 ? 0.491 -8.024 7.307 1.00 88.81 98 SER A CA 1
ATOM 740 C C . SER A 1 98 ? 0.363 -8.452 5.843 1.00 88.81 98 SER A C 1
ATOM 742 O O . SER A 1 98 ? -0.363 -9.401 5.557 1.00 88.81 98 SER A O 1
ATOM 744 N N . CYS A 1 99 ? 1.078 -7.807 4.918 1.00 96.00 99 CYS A N 1
ATOM 745 C CA . CYS A 1 99 ? 1.084 -8.165 3.502 1.00 96.00 99 CYS A CA 1
ATOM 746 C C . CYS A 1 99 ? 2.509 -8.151 2.913 1.00 96.00 99 CYS A C 1
ATOM 748 O O . CYS A 1 99 ? 3.033 -7.087 2.565 1.00 96.00 99 CYS A O 1
ATOM 750 N N . PRO A 1 100 ? 3.146 -9.323 2.728 1.00 96.31 100 PRO A N 1
ATOM 751 C CA . PRO A 1 100 ? 4.469 -9.416 2.105 1.00 96.31 100 PRO A CA 1
ATOM 752 C C . PRO A 1 100 ? 4.511 -8.878 0.667 1.00 96.31 100 PRO A C 1
ATOM 754 O O . PRO A 1 100 ? 5.506 -8.279 0.261 1.00 96.31 100 PRO A O 1
ATOM 757 N N . ALA A 1 101 ? 3.428 -9.045 -0.101 1.00 96.62 101 ALA A N 1
ATOM 758 C CA . ALA A 1 101 ? 3.334 -8.521 -1.465 1.00 96.62 101 ALA A CA 1
ATOM 759 C C . ALA A 1 101 ? 3.410 -6.989 -1.504 1.00 96.62 101 ALA A C 1
ATOM 761 O O . ALA A 1 101 ? 4.114 -6.434 -2.343 1.00 96.62 101 ALA A O 1
ATOM 762 N N . TYR A 1 102 ? 2.781 -6.310 -0.539 1.00 97.44 102 TYR A N 1
ATOM 763 C CA . TYR A 1 102 ? 2.884 -4.859 -0.401 1.00 97.44 102 TYR A CA 1
ATOM 764 C C . TYR A 1 102 ? 4.326 -4.412 -0.142 1.00 97.44 102 TYR A C 1
ATOM 766 O O . TYR A 1 102 ? 4.774 -3.434 -0.731 1.00 97.44 102 TYR A O 1
ATOM 774 N N . GLN A 1 103 ? 5.077 -5.128 0.703 1.00 96.50 103 GLN A N 1
ATOM 775 C CA . GLN A 1 103 ? 6.477 -4.784 0.970 1.00 96.50 1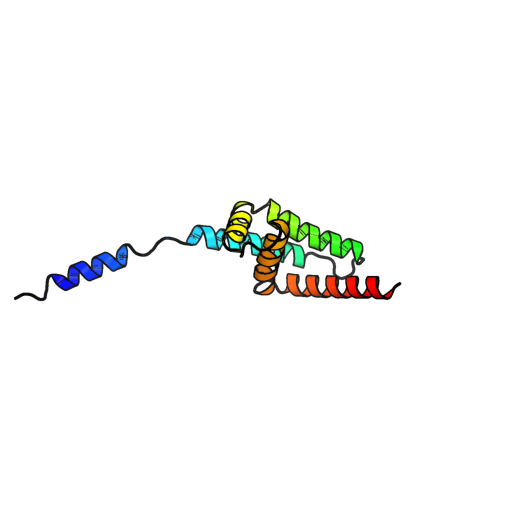03 GLN A CA 1
ATOM 776 C C . GLN A 1 103 ? 7.348 -4.917 -0.282 1.00 96.50 103 GLN A C 1
ATOM 778 O O . GLN A 1 103 ? 8.145 -4.023 -0.563 1.00 96.50 103 GLN A O 1
ATOM 783 N N . ARG A 1 104 ? 7.171 -5.999 -1.054 1.00 96.31 104 ARG A N 1
ATOM 784 C CA . ARG A 1 104 ? 7.880 -6.190 -2.329 1.00 96.31 104 ARG A CA 1
ATOM 785 C C . ARG A 1 104 ? 7.530 -5.100 -3.336 1.00 96.31 104 ARG A C 1
ATOM 787 O O . ARG A 1 104 ? 8.430 -4.516 -3.932 1.00 96.31 104 ARG A O 1
ATOM 794 N N . ALA A 1 105 ? 6.242 -4.786 -3.472 1.00 96.06 105 ALA A N 1
ATOM 795 C CA . ALA A 1 105 ? 5.791 -3.733 -4.369 1.00 96.06 105 ALA A CA 1
ATOM 796 C C . ALA A 1 105 ? 6.359 -2.367 -3.964 1.00 96.06 105 ALA A C 1
ATOM 798 O O . ALA A 1 105 ? 6.912 -1.656 -4.797 1.00 96.06 105 ALA A O 1
ATOM 799 N N . LEU A 1 106 ? 6.324 -2.035 -2.672 1.00 95.25 106 LEU A N 1
ATOM 800 C CA . LEU A 1 106 ? 6.889 -0.794 -2.148 1.00 95.25 106 LEU A CA 1
ATOM 801 C C . LEU A 1 106 ? 8.405 -0.703 -2.370 1.00 95.25 106 LEU A C 1
ATOM 803 O O . LEU A 1 106 ? 8.903 0.371 -2.698 1.00 95.25 106 LEU A O 1
ATOM 807 N N . ALA A 1 107 ? 9.140 -1.805 -2.198 1.00 95.69 107 ALA A N 1
ATOM 808 C CA . ALA A 1 107 ? 10.574 -1.848 -2.473 1.00 95.69 107 ALA A CA 1
ATOM 809 C C . ALA A 1 107 ? 10.862 -1.548 -3.950 1.00 95.69 107 ALA A C 1
ATOM 811 O O . ALA A 1 107 ? 11.688 -0.692 -4.247 1.00 95.69 107 ALA A O 1
ATOM 812 N N . ARG A 1 108 ? 10.109 -2.170 -4.863 1.00 94.81 108 ARG A N 1
ATOM 813 C CA . ARG A 1 108 ? 10.239 -1.917 -6.300 1.00 94.81 108 ARG A CA 1
ATOM 814 C C . ARG A 1 108 ? 9.956 -0.459 -6.671 1.00 94.81 108 ARG A C 1
ATOM 816 O O . ARG A 1 108 ? 10.725 0.127 -7.426 1.00 94.81 108 ARG A O 1
ATOM 823 N N . ILE A 1 109 ? 8.889 0.131 -6.126 1.00 94.50 109 ILE A N 1
ATOM 824 C CA . ILE A 1 109 ? 8.556 1.545 -6.365 1.00 94.50 109 ILE A CA 1
ATOM 825 C C . ILE A 1 109 ? 9.689 2.463 -5.898 1.00 94.50 109 ILE A C 1
ATOM 827 O O . ILE A 1 109 ? 10.060 3.378 -6.623 1.00 94.50 109 ILE A O 1
ATOM 831 N N . ARG A 1 110 ? 10.291 2.204 -4.731 1.00 94.19 110 ARG A N 1
ATOM 832 C CA . ARG A 1 110 ? 11.435 2.998 -4.250 1.00 94.19 110 ARG A CA 1
ATOM 833 C C . ARG A 1 110 ? 12.623 2.930 -5.199 1.00 94.19 110 ARG A C 1
ATOM 835 O O . ARG A 1 110 ? 13.140 3.970 -5.577 1.00 94.19 110 ARG A O 1
ATOM 842 N N . THR A 1 111 ? 12.988 1.731 -5.645 1.00 93.56 111 THR A N 1
ATOM 843 C CA . THR A 1 111 ? 14.082 1.559 -6.609 1.00 93.56 111 THR A CA 1
ATOM 844 C C . THR A 1 111 ? 13.799 2.270 -7.936 1.00 93.56 111 THR A C 1
ATOM 846 O O . THR A 1 111 ? 14.714 2.805 -8.555 1.00 93.56 111 THR A O 1
ATOM 849 N N . SER A 1 112 ? 12.540 2.298 -8.385 1.00 90.94 112 SER A N 1
ATOM 850 C CA . SER A 1 112 ? 12.147 3.059 -9.577 1.00 90.94 112 SER A CA 1
ATOM 851 C C . SER A 1 112 ? 12.337 4.567 -9.393 1.00 90.94 112 SER A C 1
ATOM 853 O O . SER A 1 112 ? 12.791 5.224 -10.325 1.00 90.94 112 SER A O 1
ATOM 855 N N . LEU A 1 113 ? 11.990 5.107 -8.221 1.00 88.88 113 LEU A N 1
ATOM 856 C CA . LEU A 1 113 ? 12.119 6.536 -7.921 1.00 88.88 113 LEU A CA 1
ATOM 857 C C . LEU A 1 113 ? 13.589 6.961 -7.851 1.00 88.88 113 LEU A C 1
ATOM 859 O O . LEU A 1 113 ? 13.981 7.921 -8.509 1.00 88.88 113 LEU A O 1
ATOM 863 N N . GLU A 1 114 ? 14.421 6.182 -7.161 1.00 90.50 114 GLU A N 1
ATOM 864 C CA . GLU A 1 114 ? 15.866 6.435 -7.066 1.00 90.50 114 GLU A CA 1
ATOM 865 C C . GLU A 1 114 ? 16.532 6.457 -8.452 1.00 90.50 114 GLU A C 1
ATOM 867 O O . GLU A 1 114 ? 17.418 7.268 -8.719 1.00 90.50 114 GLU A O 1
ATOM 872 N N . ARG A 1 115 ? 16.077 5.596 -9.374 1.00 87.56 115 ARG A N 1
ATOM 873 C CA . ARG A 1 115 ? 16.572 5.580 -10.757 1.00 87.56 115 ARG A CA 1
ATOM 874 C C . ARG A 1 115 ? 16.165 6.828 -11.537 1.00 87.56 115 ARG A C 1
ATOM 876 O O . ARG A 1 115 ? 16.939 7.280 -12.373 1.00 87.56 115 ARG A O 1
ATOM 883 N N . SER A 1 116 ? 14.968 7.362 -11.293 1.00 81.12 116 SER A N 1
ATOM 884 C CA . SER A 1 116 ? 14.517 8.594 -11.948 1.00 81.12 116 SER A CA 1
ATOM 885 C C . SER A 1 116 ? 15.213 9.848 -11.416 1.00 81.12 116 SER A C 1
ATOM 887 O O . SER A 1 116 ? 15.420 10.771 -12.188 1.00 81.12 116 SER A O 1
ATOM 889 N N . GLU A 1 117 ? 15.619 9.870 -10.144 1.00 75.44 117 GLU A N 1
ATOM 890 C CA . GLU A 1 117 ? 16.308 11.017 -9.527 1.00 75.44 117 GLU A CA 1
ATOM 891 C C . GLU A 1 117 ? 17.803 11.091 -9.886 1.00 75.44 117 GLU A C 1
ATOM 893 O O . GLU A 1 117 ? 18.401 12.159 -9.835 1.00 75.44 117 GLU A O 1
ATOM 898 N N . GLY A 1 118 ? 18.425 9.967 -10.256 1.00 64.62 118 GLY A N 1
ATOM 899 C CA . GLY A 1 118 ? 19.824 9.917 -10.703 1.00 64.62 118 GLY A CA 1
ATOM 900 C C . GLY A 1 118 ? 20.033 10.145 -12.204 1.00 64.62 118 GLY A C 1
ATOM 901 O O . GLY A 1 118 ? 21.146 9.944 -12.688 1.00 64.62 118 GLY A O 1
ATOM 902 N N . ALA A 1 119 ? 18.974 10.479 -12.947 1.00 60.25 119 ALA A N 1
ATOM 903 C CA . ALA A 1 119 ? 19.004 10.670 -14.398 1.00 60.25 119 ALA A CA 1
ATOM 904 C C . ALA A 1 119 ? 19.122 12.147 -14.832 1.00 60.25 119 ALA A C 1
ATOM 906 O O . ALA A 1 119 ? 19.075 12.411 -16.036 1.00 60.25 119 ALA A O 1
ATOM 907 N N . ASP A 1 120 ? 19.286 13.066 -13.874 1.00 48.25 120 ASP A N 1
ATOM 908 C CA . ASP A 1 120 ? 19.464 14.511 -14.087 1.00 48.25 120 ASP A CA 1
ATOM 909 C C . ASP A 1 120 ? 20.944 14.940 -14.109 1.00 48.25 120 ASP A C 1
ATOM 911 O O . ASP A 1 120 ? 21.722 14.504 -13.225 1.00 48.25 120 ASP A O 1
#